Protein AF-A6KR15-F1 (afdb_monomer)

Radius of gyration: 19.4 Å; Cα contacts (8 Å, |Δi|>4): 137; chains: 1; bounding box: 45×39×52 Å

Secondary structure (DSSP, 8-state):
-HHHHHTB-TTSPBPP-EEEEE-TT-TT--SSSPPEEEEEEEPPPTT-TTSPPEEEE--------SS--HHHHHHHHHHHHHTTT-TT---TTSEEETTEEHHHHHHHHHHTTS---HHHHHHHHHHHHHHHHH-

InterPro domains:
  IPR050242 JAMM/MPN+ metalloenzymes, peptidase M67A [PTHR10410] (1-133)

pLDDT: mean 83.91, std 10.25, range [50.56, 94.81]

Foldseek 3Di:
DVVQVVQQDPVSDRDWDKDWDWDLLDPVDPDLATDIFIWTFAQDDPVCNVDGTDTDGDDDDDDADQADDVVVLVVLVVVLVVCQVPPPQPPQQPDPDPVHGVLRSVVVNCVVRHHPDPVGVVSVVVSSVSSNVRD

Organism: Rattus norvegicus (NCBI:txid10116)

Mean predicted aligned error: 7.59 Å

Solvent-accessible surface area (backbone atoms only — not comparable to full-atom values): 8288 Å² total; per-residue (Å²): 111,70,72,61,58,72,38,41,41,100,80,78,44,69,58,85,59,77,46,77,46,74,48,78,79,48,78,92,54,87,58,67,50,50,56,72,45,57,34,33,60,44,73,42,55,86,94,44,71,87,49,74,53,47,82,35,86,60,93,79,86,89,78,75,53,77,59,81,55,70,66,60,53,50,52,54,51,50,52,55,59,69,40,52,82,40,92,82,47,71,55,30,80,42,73,69,48,101,89,35,29,40,45,52,33,51,51,53,40,39,67,85,68,53,37,87,38,75,67,48,58,58,52,54,50,51,56,53,51,52,49,55,74,61,78

Sequence (135 aa):
MEYQLRLQGSNNGFQPCLALLCSPYYSGNPGPESKICPFWVMPPPEQRPSDYGIPMDVEMAYVQDSFLTNDVLQEMMMLVEFYKGAPDLVKFQEAWSPEHTYLDKLKMSLASRTPKDQGMCHVLEQVCSVLKQGS

Structure (mmCIF, N/CA/C/O backbone):
data_AF-A6KR15-F1
#
_entry.id   AF-A6KR15-F1
#
loop_
_atom_site.group_PDB
_atom_site.id
_atom_site.type_symbol
_atom_site.label_atom_id
_atom_site.label_alt_id
_atom_site.label_comp_id
_atom_site.label_asym_id
_atom_site.label_entity_id
_atom_site.label_seq_id
_atom_site.pdbx_PDB_ins_code
_atom_site.Cartn_x
_atom_site.Cartn_y
_atom_site.Cartn_z
_atom_site.occupancy
_atom_site.B_iso_or_equiv
_atom_site.auth_seq_id
_atom_site.auth_comp_id
_atom_site.auth_asym_id
_atom_site.auth_atom_id
_atom_site.pdbx_PDB_model_num
ATOM 1 N N . MET A 1 1 ? 9.784 -15.891 -21.453 1.00 50.56 1 MET A N 1
ATOM 2 C CA . MET A 1 1 ? 10.363 -14.915 -22.402 1.00 50.56 1 MET A CA 1
ATOM 3 C C . MET A 1 1 ? 9.328 -13.940 -22.967 1.00 50.56 1 MET A C 1
ATOM 5 O O . MET A 1 1 ? 9.669 -12.788 -23.176 1.00 50.56 1 MET A O 1
ATOM 9 N N . GLU A 1 2 ? 8.067 -14.344 -23.170 1.00 53.91 2 GLU A N 1
ATOM 10 C CA . GLU A 1 2 ? 7.045 -13.480 -23.793 1.00 53.91 2 GLU A CA 1
ATOM 11 C C . GLU A 1 2 ? 6.773 -12.169 -23.027 1.00 53.91 2 GLU A C 1
ATOM 13 O O . GLU A 1 2 ? 6.724 -11.104 -23.632 1.00 53.91 2 GLU A O 1
ATOM 18 N N . TYR A 1 3 ? 6.688 -12.212 -21.692 1.00 56.66 3 TYR A N 1
ATOM 19 C CA . TYR A 1 3 ? 6.484 -11.007 -20.875 1.00 56.66 3 TYR A CA 1
ATOM 20 C C . TYR A 1 3 ? 7.642 -10.002 -20.962 1.00 56.66 3 TYR A C 1
ATOM 22 O O . TYR A 1 3 ? 7.401 -8.804 -21.017 1.00 56.66 3 TYR A O 1
ATOM 30 N N . GLN A 1 4 ? 8.890 -10.475 -21.020 1.00 55.31 4 GLN A N 1
ATOM 31 C CA . GLN A 1 4 ? 10.068 -9.607 -21.152 1.00 55.31 4 GLN A CA 1
ATOM 32 C C . GLN A 1 4 ? 10.130 -8.963 -22.541 1.00 55.31 4 GLN A C 1
ATOM 34 O O . GLN A 1 4 ? 10.430 -7.780 -22.645 1.00 55.31 4 GLN A O 1
ATOM 39 N N . LEU A 1 5 ? 9.771 -9.706 -23.593 1.00 59.28 5 LEU A N 1
ATOM 40 C CA . LEU A 1 5 ? 9.674 -9.173 -24.956 1.00 59.28 5 LEU A CA 1
ATOM 41 C C . LEU A 1 5 ? 8.570 -8.112 -25.085 1.00 59.28 5 LEU A C 1
ATOM 43 O O . LEU A 1 5 ? 8.748 -7.139 -25.806 1.00 59.28 5 LEU A O 1
ATOM 47 N N . ARG A 1 6 ? 7.462 -8.236 -24.338 1.00 63.88 6 ARG A N 1
ATOM 48 C CA . ARG A 1 6 ? 6.423 -7.187 -24.266 1.00 63.88 6 ARG A CA 1
ATOM 49 C C . ARG A 1 6 ? 6.896 -5.903 -23.571 1.00 63.88 6 ARG A C 1
ATOM 51 O O . ARG A 1 6 ? 6.323 -4.850 -23.821 1.00 63.88 6 ARG A O 1
ATOM 58 N N . LEU A 1 7 ? 7.908 -5.988 -22.704 1.00 58.91 7 LEU A N 1
ATOM 59 C CA . LEU A 1 7 ? 8.522 -4.840 -22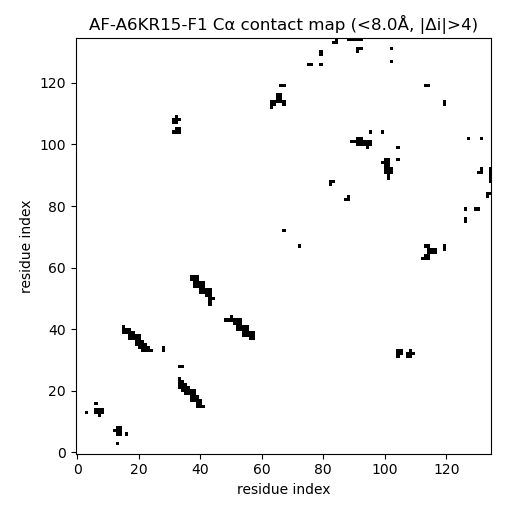.017 1.00 58.91 7 LEU A CA 1
ATOM 60 C C . LEU A 1 7 ? 9.663 -4.201 -22.825 1.00 58.91 7 LEU A C 1
ATOM 62 O O . LEU A 1 7 ? 10.242 -3.199 -22.397 1.00 58.91 7 LEU A O 1
ATOM 66 N N . GLN A 1 8 ? 10.013 -4.786 -23.972 1.00 60.69 8 GLN A N 1
ATOM 67 C CA . GLN A 1 8 ? 11.011 -4.238 -24.872 1.00 60.69 8 GLN A CA 1
ATOM 68 C C . GLN A 1 8 ? 10.405 -3.023 -25.580 1.00 60.69 8 GLN A C 1
ATOM 70 O O . GLN A 1 8 ? 9.488 -3.141 -26.393 1.00 60.69 8 GLN A O 1
ATOM 75 N N . GLY A 1 9 ? 10.889 -1.836 -25.222 1.00 63.47 9 GLY A N 1
ATOM 76 C CA . GLY A 1 9 ? 10.482 -0.595 -25.864 1.00 63.47 9 GLY A CA 1
ATOM 77 C C . GLY A 1 9 ? 1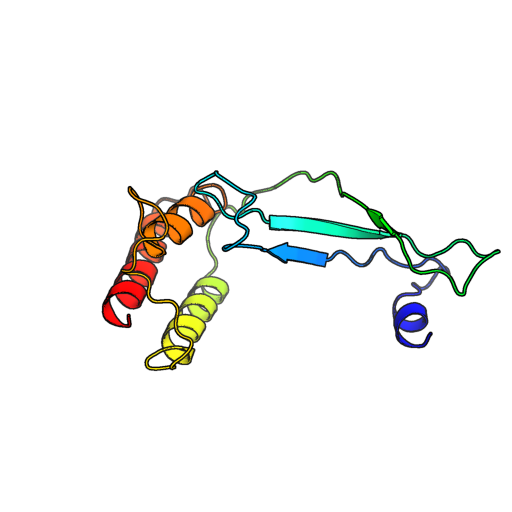0.962 -0.533 -27.315 1.00 63.47 9 GLY A C 1
ATOM 78 O O . GLY A 1 9 ? 11.777 -1.336 -27.770 1.00 63.47 9 GLY A O 1
ATOM 79 N N . SER A 1 10 ? 10.512 0.488 -28.038 1.00 65.44 10 SER A N 1
ATOM 80 C CA . SER A 1 10 ? 10.808 0.708 -29.462 1.00 65.44 10 SER A CA 1
ATOM 81 C C . SER A 1 10 ? 12.302 0.818 -29.817 1.00 65.44 10 SER A C 1
ATOM 83 O O . SER A 1 10 ? 12.652 0.667 -30.982 1.00 65.44 10 SER A O 1
ATOM 85 N N . ASN A 1 11 ? 13.186 1.022 -28.833 1.00 67.44 11 ASN A N 1
ATOM 86 C CA . ASN A 1 11 ? 14.639 1.139 -29.016 1.00 67.44 11 ASN A CA 1
ATOM 87 C C . ASN A 1 11 ? 15.428 -0.108 -28.568 1.00 67.44 11 ASN A C 1
ATOM 89 O O . ASN A 1 11 ? 16.594 0.015 -28.202 1.00 67.44 11 ASN A O 1
ATOM 93 N N . ASN A 1 12 ? 14.814 -1.296 -28.525 1.00 58.84 12 ASN A N 1
ATOM 94 C CA . ASN A 1 12 ? 15.422 -2.537 -28.009 1.00 58.84 12 ASN A CA 1
ATOM 95 C C . ASN A 1 12 ? 15.877 -2.492 -26.534 1.00 58.84 12 ASN A C 1
ATOM 97 O O . ASN A 1 12 ? 16.432 -3.474 -26.046 1.00 58.84 12 ASN A O 1
ATOM 101 N N . GLY A 1 13 ? 15.618 -1.402 -25.809 1.00 61.28 13 GLY A N 1
ATOM 102 C CA . GLY A 1 13 ? 15.831 -1.306 -24.368 1.00 61.2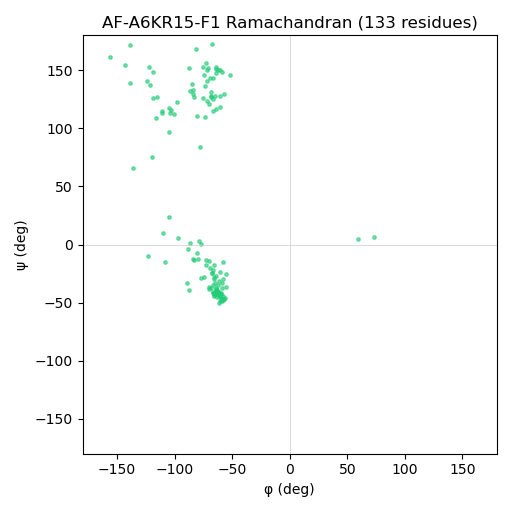8 13 GLY A CA 1
ATOM 103 C C . GLY A 1 13 ? 14.631 -1.850 -23.599 1.00 61.28 13 GLY A C 1
ATOM 104 O O . GLY A 1 13 ? 13.484 -1.568 -23.950 1.00 61.28 13 GLY A O 1
ATOM 105 N N . PHE A 1 14 ? 14.880 -2.610 -22.535 1.00 61.97 14 PHE A N 1
ATOM 106 C CA . PHE A 1 14 ? 13.830 -2.965 -21.584 1.00 61.97 14 PHE A CA 1
ATOM 107 C C . PHE A 1 14 ? 13.439 -1.716 -20.799 1.00 61.97 14 PHE A C 1
ATOM 109 O O . PHE A 1 14 ? 14.281 -1.104 -20.138 1.00 61.97 14 PHE A O 1
ATOM 116 N N . GLN A 1 15 ? 12.170 -1.323 -20.877 1.00 62.91 15 GLN A N 1
ATOM 117 C CA . GLN A 1 15 ? 11.666 -0.256 -20.024 1.00 62.91 15 GLN A CA 1
ATOM 118 C C . GLN A 1 15 ? 11.645 -0.777 -18.576 1.00 62.91 15 GLN A C 1
ATOM 120 O O . GLN A 1 15 ? 11.178 -1.899 -18.353 1.00 62.91 15 GLN A O 1
ATOM 125 N N . PRO 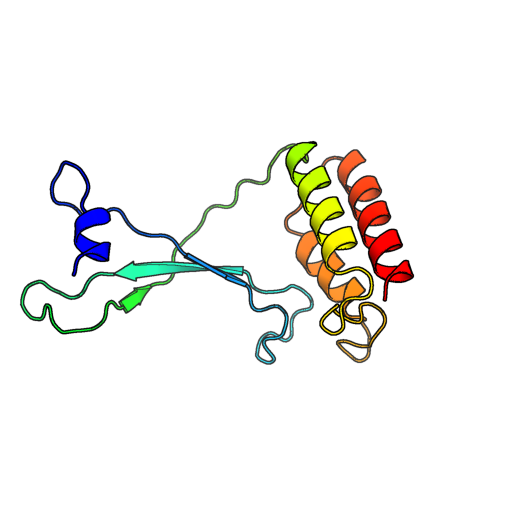A 1 16 ? 12.171 -0.030 -17.586 1.00 66.44 16 PRO A N 1
ATOM 126 C CA . PRO A 1 16 ? 12.188 -0.501 -16.209 1.00 66.44 16 PRO A CA 1
ATOM 127 C C . PRO A 1 16 ? 10.751 -0.724 -15.732 1.00 66.44 16 PRO A C 1
ATOM 129 O O . PRO A 1 16 ? 9.941 0.202 -15.700 1.00 66.44 16 PRO A O 1
ATOM 132 N N . CYS A 1 17 ? 10.430 -1.966 -15.374 1.00 71.94 17 CYS A N 1
ATOM 133 C CA . CYS A 1 17 ? 9.177 -2.282 -14.707 1.00 71.94 17 CYS A CA 1
ATOM 134 C C . CYS A 1 17 ? 9.345 -1.948 -13.223 1.00 71.94 17 CYS A C 1
ATOM 136 O O . CYS A 1 17 ? 10.105 -2.617 -12.518 1.00 71.94 17 CYS A O 1
ATOM 138 N N . LEU A 1 18 ? 8.659 -0.901 -12.766 1.00 80.31 18 LEU A N 1
ATOM 139 C CA . LEU A 1 18 ? 8.608 -0.541 -11.356 1.00 80.31 18 LEU A CA 1
ATOM 140 C C . LEU A 1 18 ? 7.518 -1.361 -10.664 1.00 80.31 18 LEU A C 1
ATOM 142 O O . LEU A 1 18 ? 6.394 -1.448 -11.158 1.00 80.31 18 LEU A O 1
ATOM 146 N N . ALA A 1 19 ? 7.840 -1.937 -9.514 1.00 86.25 19 ALA A N 1
ATOM 147 C CA . ALA A 1 19 ? 6.886 -2.614 -8.649 1.00 86.25 19 ALA A CA 1
ATOM 148 C C . ALA A 1 19 ? 6.889 -1.968 -7.263 1.00 86.25 19 ALA A C 1
ATOM 150 O O . ALA A 1 19 ? 7.896 -1.410 -6.830 1.00 86.25 19 ALA A O 1
ATOM 151 N N . LEU A 1 20 ? 5.757 -2.050 -6.565 1.00 89.38 20 LEU A N 1
ATOM 152 C CA . LEU A 1 20 ? 5.594 -1.558 -5.199 1.00 89.38 20 LEU A CA 1
ATOM 153 C C . LEU A 1 20 ? 5.317 -2.737 -4.273 1.00 89.38 20 LEU A C 1
ATOM 155 O O . LEU A 1 20 ? 4.389 -3.512 -4.498 1.00 89.38 20 LEU A O 1
ATOM 159 N N . LEU A 1 21 ? 6.102 -2.848 -3.208 1.00 90.56 21 LEU A N 1
ATOM 160 C CA . LEU A 1 21 ? 5.875 -3.796 -2.129 1.00 90.56 21 LEU A CA 1
ATOM 161 C C . LEU A 1 21 ? 5.285 -3.051 -0.934 1.00 90.56 21 LEU A C 1
ATOM 163 O O . LEU A 1 21 ? 5.939 -2.186 -0.353 1.00 90.56 21 LEU A O 1
ATOM 167 N N . CYS A 1 22 ? 4.049 -3.388 -0.572 1.00 89.94 22 CYS A N 1
ATOM 168 C CA . CYS A 1 22 ? 3.384 -2.895 0.629 1.00 89.94 22 CYS A CA 1
ATOM 169 C C . CYS A 1 22 ? 3.223 -4.058 1.608 1.00 89.94 22 CYS A C 1
ATOM 171 O O . CYS A 1 22 ? 2.471 -4.994 1.340 1.00 89.94 22 CYS A O 1
ATOM 173 N N . SER A 1 23 ? 3.928 -3.996 2.739 1.00 87.75 23 SER A N 1
ATOM 174 C CA . SER A 1 23 ? 3.915 -5.070 3.741 1.00 87.75 23 SER A CA 1
ATOM 175 C C . SER A 1 23 ? 3.392 -4.569 5.088 1.00 87.75 23 SER A C 1
ATOM 177 O O . SER A 1 23 ? 4.179 -4.366 6.019 1.00 87.75 23 SER A O 1
ATOM 179 N N . PRO A 1 24 ? 2.068 -4.368 5.229 1.00 85.38 24 PRO A N 1
ATOM 180 C CA . PRO A 1 24 ? 1.472 -3.798 6.437 1.00 85.38 24 PRO A CA 1
ATOM 181 C C . PRO A 1 24 ? 1.612 -4.700 7.670 1.00 85.38 24 PRO A C 1
ATOM 183 O O . PRO A 1 24 ? 1.526 -4.208 8.789 1.00 85.38 24 PRO A O 1
ATOM 186 N N . TYR A 1 25 ? 1.893 -5.994 7.506 1.00 85.25 25 TYR A N 1
ATOM 187 C CA . TYR A 1 25 ? 2.035 -6.953 8.613 1.00 85.25 25 TYR A CA 1
ATOM 188 C C . TYR A 1 25 ? 3.471 -7.447 8.829 1.00 85.25 25 TYR A C 1
ATOM 190 O O . TYR A 1 25 ? 3.691 -8.389 9.585 1.00 85.25 25 TYR A O 1
ATOM 198 N N . TYR A 1 26 ? 4.465 -6.838 8.175 1.00 87.25 26 TYR A N 1
ATOM 199 C CA . TYR A 1 26 ? 5.853 -7.267 8.334 1.00 87.25 26 TYR A CA 1
ATOM 200 C C . TYR A 1 26 ? 6.359 -6.988 9.755 1.00 87.25 26 TYR A C 1
ATOM 202 O O . TYR A 1 26 ? 6.499 -5.833 10.156 1.00 87.25 26 TYR A O 1
ATOM 210 N N . SER A 1 27 ? 6.663 -8.051 10.503 1.00 83.06 27 SER A N 1
ATOM 211 C CA . SER A 1 27 ? 7.117 -7.980 11.900 1.00 83.06 27 SER A CA 1
ATOM 212 C C . SER A 1 27 ? 8.494 -7.337 12.066 1.00 83.06 27 SER A C 1
ATOM 214 O O . SER A 1 27 ? 8.798 -6.811 13.131 1.00 83.06 27 SER A O 1
ATOM 216 N N . GLY A 1 28 ? 9.318 -7.329 11.013 1.00 85.38 28 GLY A N 1
ATOM 217 C CA .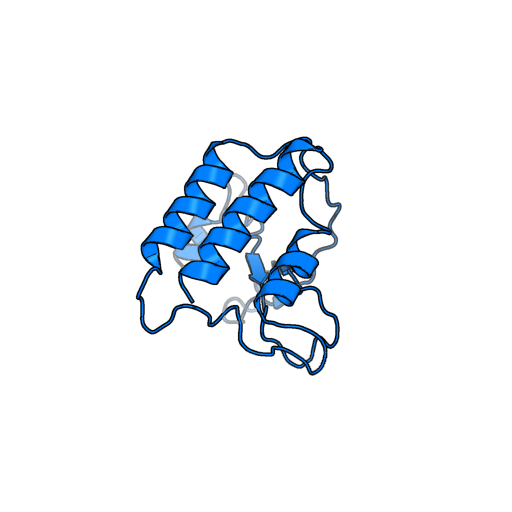 GLY A 1 28 ? 10.609 -6.639 11.015 1.00 85.38 28 GLY A CA 1
ATOM 218 C C . GLY A 1 28 ? 10.509 -5.118 10.852 1.00 85.38 28 GLY A C 1
ATOM 219 O O . GLY A 1 28 ? 11.542 -4.456 10.810 1.00 85.38 28 GLY A O 1
ATOM 220 N N . ASN A 1 29 ? 9.301 -4.554 10.736 1.00 84.44 29 ASN A N 1
ATOM 221 C CA . ASN A 1 29 ? 9.069 -3.115 10.789 1.00 84.44 29 ASN A CA 1
ATOM 222 C C . ASN A 1 29 ? 8.442 -2.745 12.146 1.00 84.44 29 ASN A C 1
ATOM 224 O O . ASN A 1 29 ? 7.223 -2.865 12.293 1.00 84.44 29 ASN A O 1
ATOM 228 N N . PRO A 1 30 ? 9.245 -2.300 13.133 1.00 78.62 30 PRO A N 1
ATOM 229 C CA . PRO A 1 30 ? 8.735 -1.924 14.451 1.00 78.62 30 PRO A CA 1
ATOM 230 C C . PRO A 1 30 ? 7.969 -0.593 14.428 1.00 78.62 30 PRO A C 1
ATOM 232 O O . PRO A 1 30 ? 7.298 -0.257 15.400 1.00 78.62 30 PRO A O 1
ATOM 235 N N . GLY A 1 31 ? 8.083 0.178 13.341 1.00 84.94 31 GLY A N 1
ATOM 236 C CA . GLY A 1 31 ? 7.413 1.461 13.200 1.00 84.94 31 GLY A CA 1
ATOM 237 C C . GLY A 1 31 ? 5.895 1.321 13.016 1.00 84.94 31 GLY A C 1
ATOM 238 O O . GLY A 1 31 ? 5.421 0.326 12.457 1.00 84.94 31 GLY A O 1
ATOM 239 N N . PRO A 1 32 ? 5.121 2.336 13.437 1.00 83.38 32 PRO A N 1
ATOM 240 C CA . PRO A 1 32 ? 3.672 2.356 13.246 1.00 83.38 32 PRO A CA 1
ATOM 241 C C . PRO A 1 32 ? 3.257 2.475 11.772 1.00 83.38 32 PRO A C 1
ATOM 243 O O . PRO A 1 32 ? 2.164 2.056 11.395 1.00 83.38 32 PRO A O 1
ATOM 246 N N . GLU A 1 33 ? 4.122 3.031 10.925 1.00 89.94 33 GLU A N 1
ATOM 247 C CA . GLU A 1 33 ? 3.851 3.229 9.504 1.00 89.94 33 GLU A CA 1
ATOM 248 C C . GLU A 1 33 ? 4.223 1.997 8.675 1.00 89.94 33 GLU A C 1
ATOM 250 O O . GLU A 1 33 ? 5.327 1.461 8.769 1.00 89.94 33 GLU A O 1
ATOM 255 N N . SER A 1 34 ? 3.319 1.567 7.799 1.00 89.69 34 SER A N 1
ATOM 256 C CA . SER A 1 34 ? 3.558 0.464 6.865 1.00 89.69 34 SER A CA 1
ATOM 257 C C . SER A 1 34 ? 4.592 0.866 5.816 1.00 89.69 34 SER A C 1
ATOM 259 O O . SER A 1 34 ? 4.417 1.877 5.137 1.00 89.69 34 SER A O 1
ATOM 261 N N . LYS A 1 35 ? 5.645 0.067 5.621 1.00 88.38 35 LYS A N 1
ATOM 262 C CA . LYS A 1 35 ? 6.659 0.327 4.588 1.00 88.38 35 LYS A CA 1
ATOM 263 C C . LYS A 1 35 ? 6.078 0.055 3.194 1.00 88.38 35 LYS A C 1
ATOM 265 O O . LYS A 1 35 ? 5.623 -1.057 2.928 1.00 88.38 35 LYS A O 1
ATOM 270 N N . ILE A 1 36 ? 6.128 1.064 2.322 1.00 87.88 36 ILE A N 1
ATOM 271 C CA . ILE A 1 36 ? 5.943 0.915 0.873 1.00 87.88 36 ILE A CA 1
ATOM 272 C C . ILE A 1 36 ? 7.329 1.039 0.243 1.00 87.88 36 ILE A C 1
ATOM 274 O O . ILE A 1 36 ? 7.986 2.065 0.402 1.00 87.88 36 ILE A O 1
ATOM 278 N N . CYS A 1 37 ? 7.794 -0.022 -0.407 1.00 89.44 37 CYS A N 1
ATOM 279 C CA . CYS A 1 37 ? 9.113 -0.086 -1.022 1.00 89.44 37 CYS A CA 1
ATOM 280 C C . CYS A 1 37 ? 8.951 -0.252 -2.533 1.00 89.44 37 CYS A C 1
ATOM 282 O O . CYS A 1 37 ? 8.521 -1.323 -2.973 1.00 89.44 37 CYS A O 1
ATOM 284 N N . PRO A 1 38 ? 9.262 0.773 -3.337 1.00 89.38 38 PRO A N 1
ATOM 285 C CA . PRO A 1 38 ? 9.439 0.562 -4.755 1.00 89.38 38 PRO A CA 1
ATOM 286 C C . PRO A 1 38 ? 10.711 -0.240 -5.010 1.00 89.38 38 PRO A C 1
ATOM 288 O O . PRO A 1 38 ? 11.726 -0.042 -4.343 1.00 89.38 38 PRO A O 1
ATOM 291 N N . PHE A 1 39 ? 10.659 -1.122 -5.996 1.00 90.38 39 PHE A N 1
ATOM 292 C CA . PHE A 1 39 ? 11.830 -1.817 -6.504 1.00 90.38 39 PHE A CA 1
ATOM 293 C C . PHE A 1 39 ? 11.715 -1.981 -8.016 1.00 90.38 39 PHE A C 1
ATOM 295 O O . PHE A 1 39 ? 10.618 -2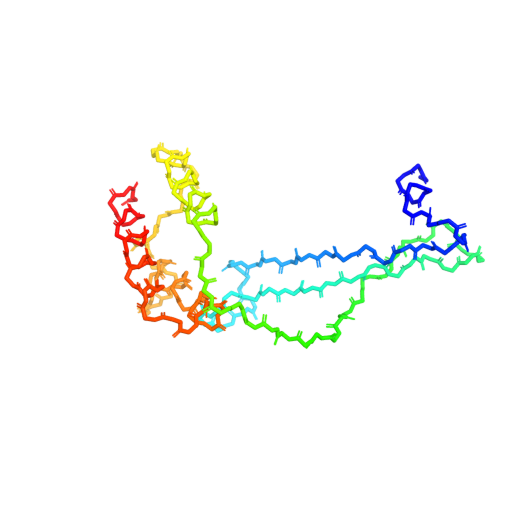.016 -8.582 1.00 90.38 39 PHE A O 1
ATOM 302 N N . TRP A 1 40 ? 12.861 -2.092 -8.669 1.00 86.94 40 TRP A N 1
ATOM 303 C CA . TRP A 1 40 ? 12.951 -2.464 -10.076 1.00 86.94 40 TRP A CA 1
ATOM 304 C C . TRP A 1 40 ? 13.737 -3.761 -10.186 1.00 86.94 40 TRP A C 1
ATOM 306 O O . TRP A 1 40 ? 14.595 -4.049 -9.356 1.00 86.94 40 TRP A O 1
ATOM 316 N N . VAL A 1 41 ? 13.423 -4.581 -11.182 1.00 85.19 41 VAL A N 1
ATOM 317 C CA . VAL A 1 41 ? 14.165 -5.820 -11.420 1.00 85.19 41 VAL A CA 1
ATOM 318 C C . VAL A 1 41 ? 15.136 -5.573 -12.559 1.00 85.19 41 VAL A C 1
ATOM 320 O O . VAL A 1 41 ? 14.722 -5.383 -13.704 1.00 85.19 41 VAL A O 1
ATOM 323 N N . MET A 1 42 ? 16.430 -5.580 -12.246 1.00 83.31 42 MET A N 1
ATOM 324 C CA . MET A 1 42 ? 17.474 -5.543 -13.259 1.00 83.31 42 MET A CA 1
ATOM 325 C C . MET A 1 42 ? 17.450 -6.866 -14.035 1.00 83.31 42 MET A C 1
ATOM 327 O O . MET A 1 42 ? 17.482 -7.929 -13.404 1.00 83.31 42 MET A O 1
ATOM 331 N N . PRO A 1 43 ? 17.377 -6.843 -15.378 1.00 78.81 43 PRO A N 1
ATOM 332 C CA . PRO A 1 43 ? 17.401 -8.069 -16.163 1.00 78.81 43 PRO A CA 1
ATOM 333 C C . PRO A 1 43 ? 18.744 -8.799 -15.993 1.00 78.81 43 PRO A C 1
ATOM 335 O O . PRO A 1 43 ? 19.764 -8.156 -15.727 1.00 78.81 43 PRO A O 1
ATOM 338 N N . PRO A 1 44 ? 18.768 -10.135 -16.147 1.00 82.81 44 PRO A N 1
ATOM 339 C CA . PRO A 1 44 ? 20.017 -10.882 -16.124 1.00 82.81 44 PRO A CA 1
ATOM 340 C C . PRO A 1 44 ? 20.954 -10.410 -17.256 1.00 82.81 44 PRO A C 1
ATOM 342 O O . PRO A 1 44 ? 20.473 -9.992 -18.313 1.00 82.81 44 PRO A O 1
ATOM 345 N N . PRO A 1 45 ? 22.285 -10.487 -17.074 1.00 82.56 45 PRO A N 1
ATOM 346 C CA . PRO A 1 45 ? 23.242 -10.160 -18.128 1.00 82.56 45 PRO A CA 1
ATOM 347 C C . PRO A 1 45 ? 23.044 -11.026 -19.378 1.00 82.56 45 PRO A C 1
ATOM 349 O O . PRO A 1 45 ? 22.724 -12.211 -19.271 1.00 82.56 45 PRO A O 1
ATOM 352 N N . GLU A 1 46 ? 23.332 -10.478 -20.561 1.00 83.19 46 GLU A N 1
ATOM 353 C CA . GLU A 1 46 ? 23.163 -11.189 -21.840 1.00 83.19 46 GLU A CA 1
ATOM 354 C C . GLU A 1 46 ? 23.954 -12.502 -21.919 1.00 83.19 46 GLU A C 1
ATOM 356 O O . GLU A 1 46 ? 23.525 -13.446 -22.578 1.00 83.19 46 GLU A O 1
ATOM 361 N N . GLN A 1 47 ? 25.091 -12.597 -21.220 1.00 88.50 47 GLN A N 1
ATOM 362 C CA . GLN A 1 47 ? 25.916 -13.808 -21.190 1.00 88.50 47 GLN A CA 1
ATOM 363 C C . GLN A 1 47 ? 25.284 -14.946 -20.371 1.00 88.50 47 GLN A C 1
ATOM 365 O O . GLN A 1 47 ? 25.705 -16.095 -20.504 1.00 88.50 47 GLN A O 1
ATOM 370 N N . ARG A 1 48 ? 24.305 -14.646 -19.506 1.00 86.00 48 ARG A N 1
ATOM 371 C CA . ARG A 1 48 ? 23.611 -15.616 -18.642 1.00 86.00 48 ARG A CA 1
ATOM 372 C C . ARG A 1 48 ? 22.096 -15.367 -18.642 1.00 86.00 48 ARG A C 1
ATOM 374 O O . ARG A 1 48 ? 21.521 -15.041 -17.607 1.00 86.00 48 ARG A O 1
ATOM 381 N N . PRO A 1 49 ? 21.415 -15.554 -19.786 1.00 79.81 49 PRO A N 1
ATOM 382 C CA . PRO A 1 49 ? 20.002 -15.197 -19.938 1.00 79.81 49 PRO A CA 1
ATOM 383 C C . PRO A 1 49 ? 19.048 -16.108 -19.149 1.00 79.81 49 PRO A C 1
ATOM 385 O O . PRO A 1 49 ? 17.873 -15.784 -19.003 1.00 79.81 49 PRO A O 1
ATOM 388 N N . SER A 1 50 ? 19.531 -17.257 -18.666 1.00 85.12 50 SER A N 1
ATOM 389 C CA . SER A 1 50 ? 18.783 -18.175 -17.802 1.00 85.12 50 SER A CA 1
ATOM 390 C C . SER A 1 50 ? 18.738 -17.745 -16.336 1.00 85.12 50 SER A C 1
ATOM 392 O O . SER A 1 50 ? 17.981 -18.334 -15.567 1.00 85.12 50 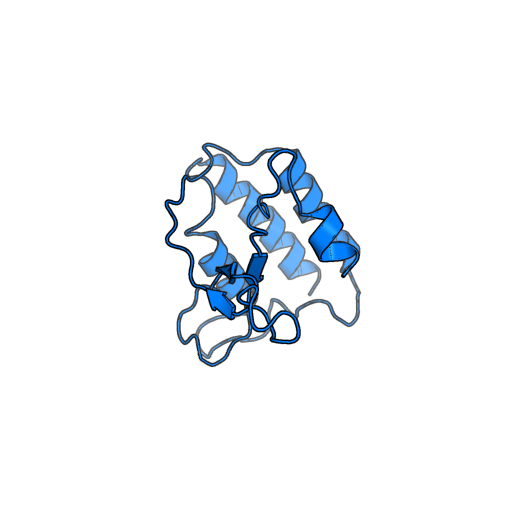SER A O 1
ATOM 394 N N . ASP A 1 51 ? 19.559 -16.773 -15.933 1.00 87.81 51 ASP A N 1
ATOM 395 C CA . ASP A 1 51 ? 19.593 -16.304 -14.551 1.00 87.81 51 ASP A CA 1
ATOM 396 C C . ASP A 1 51 ? 18.347 -15.471 -14.223 1.00 87.81 51 ASP A C 1
ATOM 398 O O . ASP A 1 51 ? 17.696 -14.885 -15.092 1.00 87.81 51 ASP A O 1
ATOM 402 N N . TYR A 1 52 ? 18.010 -15.399 -12.937 1.00 85.31 52 TYR A N 1
ATOM 403 C CA . TYR A 1 52 ? 16.944 -14.520 -12.473 1.00 85.31 52 TYR A CA 1
ATOM 404 C C . TYR A 1 52 ? 17.403 -13.061 -12.485 1.00 85.31 52 TYR A C 1
ATOM 406 O O . TYR A 1 52 ? 18.562 -12.752 -12.204 1.00 85.31 52 TYR A O 1
ATOM 414 N N . GLY A 1 53 ? 16.465 -12.158 -12.774 1.00 83.12 53 GLY A N 1
ATOM 415 C CA . GLY A 1 53 ? 16.693 -10.734 -12.576 1.00 83.12 53 GLY A CA 1
ATOM 416 C C . GLY A 1 53 ? 16.904 -10.405 -11.097 1.00 83.12 53 GLY A C 1
ATOM 417 O O . GLY A 1 53 ? 16.387 -11.093 -10.214 1.00 83.12 53 GLY A O 1
ATOM 418 N N . ILE A 1 54 ? 17.667 -9.351 -10.830 1.00 87.25 54 ILE A N 1
ATOM 419 C CA . ILE A 1 54 ? 18.031 -8.939 -9.473 1.00 87.25 54 ILE A CA 1
ATOM 420 C C . ILE A 1 54 ? 17.078 -7.819 -9.041 1.00 87.25 54 ILE A C 1
ATOM 422 O O . ILE A 1 54 ? 17.006 -6.806 -9.738 1.00 87.25 54 ILE A O 1
ATOM 426 N N . PRO A 1 55 ? 16.333 -7.963 -7.929 1.00 87.94 55 PRO A N 1
ATOM 427 C CA . PRO A 1 55 ? 15.590 -6.858 -7.341 1.00 87.94 55 PRO A CA 1
ATOM 428 C C . PRO A 1 55 ? 16.565 -5.801 -6.839 1.00 87.94 55 PRO A C 1
ATOM 430 O O . PRO A 1 55 ? 17.495 -6.096 -6.091 1.00 87.94 55 PRO A O 1
ATOM 433 N N . MET A 1 56 ? 16.335 -4.572 -7.254 1.00 88.31 56 MET A N 1
ATOM 434 C CA . MET A 1 56 ? 17.181 -3.436 -6.959 1.00 88.31 56 MET A CA 1
ATOM 435 C C . MET A 1 56 ? 16.344 -2.381 -6.238 1.00 88.31 56 MET A C 1
ATOM 437 O O . MET A 1 56 ? 15.206 -2.099 -6.633 1.00 88.31 56 MET A O 1
ATOM 441 N N . ASP A 1 57 ? 16.923 -1.781 -5.201 1.00 87.88 57 ASP A N 1
ATOM 442 C CA . ASP A 1 57 ? 16.338 -0.612 -4.553 1.00 87.88 57 ASP A CA 1
ATOM 443 C C . ASP A 1 57 ? 16.296 0.566 -5.534 1.00 87.88 57 ASP A C 1
ATOM 445 O O . ASP A 1 57 ? 17.152 0.707 -6.415 1.00 87.88 57 ASP A O 1
ATOM 449 N N . VAL A 1 58 ? 15.276 1.409 -5.384 1.00 86.19 58 VAL A N 1
ATOM 450 C CA . VAL A 1 58 ? 15.101 2.610 -6.200 1.00 86.19 58 VAL A CA 1
ATOM 451 C C . VAL A 1 58 ? 15.144 3.832 -5.297 1.00 86.19 58 VAL A C 1
ATOM 453 O O . VAL A 1 58 ? 14.384 3.933 -4.333 1.00 86.19 58 VAL A O 1
ATOM 456 N N . GLU A 1 59 ? 16.020 4.774 -5.629 1.00 86.94 59 GLU A N 1
ATOM 457 C CA . GLU A 1 59 ? 16.030 6.090 -5.003 1.00 86.94 59 GLU A CA 1
ATOM 458 C C . GLU A 1 59 ? 14.867 6.926 -5.552 1.00 86.94 59 GLU A C 1
ATOM 460 O O . GLU A 1 59 ? 14.699 7.054 -6.765 1.00 86.94 59 GLU A O 1
ATOM 465 N N . MET A 1 60 ? 14.040 7.463 -4.654 1.00 81.44 60 MET A N 1
ATOM 466 C CA . MET A 1 60 ? 12.788 8.130 -5.009 1.00 81.44 60 MET A CA 1
ATOM 467 C C . MET A 1 60 ? 12.731 9.554 -4.478 1.00 81.44 60 MET A C 1
ATOM 469 O O . MET A 1 60 ? 13.063 9.813 -3.322 1.00 81.44 60 MET A O 1
ATOM 473 N N . ALA A 1 61 ? 12.190 10.450 -5.299 1.00 85.50 61 ALA A N 1
ATOM 474 C CA . ALA A 1 61 ? 11.708 11.753 -4.868 1.00 85.50 61 ALA A CA 1
ATOM 475 C C . ALA A 1 61 ? 10.176 11.712 -4.812 1.00 85.50 61 ALA A C 1
ATOM 477 O O . ALA A 1 61 ? 9.513 11.564 -5.837 1.00 85.50 61 ALA A O 1
ATOM 478 N N . TYR A 1 62 ? 9.610 11.819 -3.610 1.00 82.50 62 TYR A N 1
ATOM 479 C CA . TYR A 1 62 ? 8.161 11.840 -3.427 1.00 82.50 62 TYR A CA 1
ATOM 480 C C . TYR A 1 62 ? 7.622 13.250 -3.655 1.00 82.50 62 TYR A C 1
ATOM 482 O O . TYR A 1 62 ? 8.066 14.203 -3.013 1.00 82.50 62 TYR A O 1
ATOM 490 N N . VAL A 1 63 ? 6.627 13.368 -4.528 1.00 86.19 63 VAL A N 1
ATOM 491 C CA . VAL A 1 63 ? 5.823 14.580 -4.687 1.00 86.19 63 VAL A CA 1
ATOM 492 C C . VAL A 1 63 ? 4.431 14.247 -4.172 1.00 86.19 63 VAL A C 1
ATOM 494 O O . VAL A 1 63 ? 3.776 13.359 -4.705 1.00 86.19 63 VAL A O 1
ATOM 497 N N . GLN A 1 64 ? 4.013 14.904 -3.091 1.00 84.19 64 GLN A N 1
ATOM 498 C CA . GLN A 1 64 ? 2.655 14.747 -2.577 1.00 84.19 64 GLN A CA 1
ATOM 499 C C . GLN A 1 64 ? 1.673 15.479 -3.488 1.00 84.19 64 GLN A C 1
ATOM 501 O O . GLN A 1 64 ? 1.917 16.625 -3.876 1.00 84.19 64 GLN A O 1
ATOM 506 N N . ASP A 1 65 ? 0.547 14.832 -3.773 1.00 85.19 65 ASP A N 1
ATOM 507 C CA . ASP A 1 65 ? -0.551 15.470 -4.485 1.00 85.19 65 ASP A CA 1
ATOM 508 C C . ASP A 1 65 ? -1.115 16.645 -3.680 1.00 85.19 65 ASP A C 1
ATOM 510 O O . ASP A 1 65 ? -1.086 16.674 -2.446 1.00 85.19 65 ASP A O 1
ATOM 514 N N . SER A 1 66 ? -1.642 17.641 -4.393 1.00 85.44 66 SER A N 1
ATOM 515 C CA . SER A 1 66 ? -2.188 18.850 -3.765 1.00 85.44 66 SER A CA 1
ATOM 516 C C . SER A 1 66 ? -3.543 18.610 -3.092 1.00 85.44 66 SER A C 1
ATOM 518 O O . SER A 1 66 ? -3.875 19.298 -2.132 1.00 85.44 66 SER A O 1
ATOM 520 N N . PHE A 1 67 ? -4.322 17.641 -3.577 1.00 85.88 67 PHE A N 1
ATOM 521 C CA . PHE A 1 67 ? -5.649 17.287 -3.070 1.00 85.88 67 PHE A CA 1
ATOM 522 C C . PHE A 1 67 ? -5.983 15.832 -3.428 1.00 85.88 67 PHE A C 1
ATOM 524 O O . PHE A 1 67 ? -5.364 15.258 -4.323 1.00 85.88 67 PHE A O 1
ATOM 531 N N . LEU A 1 68 ? -6.963 15.235 -2.740 1.00 84.69 68 LEU A N 1
ATOM 532 C CA . LEU A 1 68 ? -7.491 13.921 -3.115 1.00 84.69 68 LEU A CA 1
ATOM 533 C C . LEU A 1 68 ? -8.547 14.096 -4.207 1.00 84.69 68 LEU A C 1
ATOM 535 O O . LEU A 1 68 ? -9.472 14.893 -4.054 1.00 84.69 68 LEU A O 1
ATOM 539 N N . THR A 1 69 ? -8.436 13.343 -5.296 1.00 87.50 69 THR A N 1
ATOM 540 C CA . THR A 1 69 ? -9.469 13.332 -6.334 1.00 87.50 69 THR A CA 1
ATOM 541 C C . THR A 1 69 ? -10.693 12.531 -5.880 1.00 87.50 69 THR A C 1
ATOM 543 O O . THR A 1 69 ? -10.595 11.599 -5.077 1.00 87.50 69 THR A O 1
ATOM 546 N N . ASN A 1 70 ? -11.866 12.873 -6.421 1.00 88.00 70 ASN A N 1
ATOM 547 C CA . ASN A 1 70 ? -13.100 12.134 -6.137 1.00 88.00 70 ASN A CA 1
ATOM 548 C C . ASN A 1 70 ? -13.019 10.668 -6.583 1.00 88.00 70 ASN A C 1
ATOM 550 O O . ASN A 1 70 ? -13.596 9.814 -5.918 1.00 88.00 70 ASN A O 1
ATOM 554 N N . ASP A 1 71 ? -12.276 10.371 -7.653 1.00 92.06 71 ASP A N 1
ATOM 555 C CA . ASP A 1 71 ? -12.120 9.006 -8.162 1.00 92.06 71 ASP A CA 1
ATOM 556 C C . ASP A 1 71 ? -11.424 8.106 -7.133 1.00 92.06 71 ASP A C 1
ATOM 558 O O . ASP A 1 71 ? -11.920 7.025 -6.821 1.00 92.06 71 ASP A O 1
ATOM 562 N N . VAL A 1 72 ? -10.339 8.588 -6.513 1.00 89.50 72 VAL A N 1
ATOM 563 C CA . VAL A 1 72 ? -9.631 7.830 -5.468 1.00 89.50 72 VAL A CA 1
ATOM 564 C C . VAL A 1 72 ? -10.526 7.632 -4.244 1.00 89.50 72 VAL A C 1
ATOM 566 O O . VAL A 1 72 ? -10.563 6.543 -3.673 1.00 89.50 72 VAL A O 1
ATOM 569 N N . LEU A 1 73 ? -11.289 8.654 -3.843 1.00 88.56 73 LEU A N 1
ATOM 570 C CA . LEU A 1 73 ? -12.251 8.513 -2.747 1.00 88.56 73 LEU A CA 1
ATOM 571 C C . LEU A 1 73 ? -13.327 7.466 -3.068 1.00 88.56 73 LEU A C 1
ATOM 573 O O . LEU A 1 73 ? -13.662 6.632 -2.226 1.00 88.56 73 LEU A O 1
ATOM 577 N N . GLN A 1 74 ? -13.863 7.497 -4.284 1.00 93.06 74 GLN A N 1
ATOM 578 C CA . GLN A 1 74 ? -14.858 6.534 -4.731 1.00 93.06 74 GLN A CA 1
ATOM 579 C C . GLN A 1 74 ? -14.290 5.110 -4.705 1.00 93.06 74 GLN A C 1
ATOM 581 O O . GLN A 1 74 ? -14.960 4.204 -4.210 1.00 93.06 74 GLN A O 1
ATOM 586 N N . GLU A 1 75 ? -13.053 4.907 -5.158 1.00 94.44 75 GLU A N 1
ATOM 587 C CA . GLU A 1 75 ? -12.363 3.615 -5.070 1.00 94.44 75 GLU A CA 1
ATOM 588 C C . GLU A 1 75 ? -12.188 3.142 -3.623 1.00 94.44 75 GLU A C 1
ATOM 590 O O . GLU A 1 75 ? -12.492 1.986 -3.320 1.00 94.44 75 GLU A O 1
ATOM 595 N N . MET A 1 76 ? -11.792 4.029 -2.702 1.00 92.31 76 MET A N 1
ATOM 596 C CA . MET A 1 76 ? -11.710 3.700 -1.273 1.00 92.31 76 MET A CA 1
ATOM 597 C C . MET A 1 76 ? -13.062 3.229 -0.721 1.00 92.31 76 MET A C 1
ATOM 599 O O . MET A 1 76 ? -13.124 2.223 -0.014 1.00 92.31 76 MET A O 1
ATOM 603 N N . ME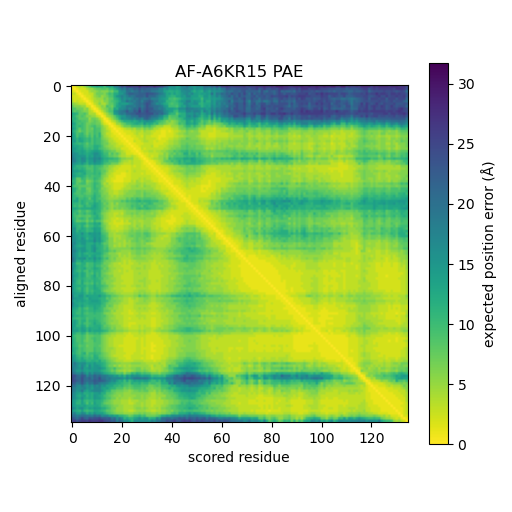T A 1 77 ? -14.154 3.912 -1.070 1.00 92.44 77 MET A N 1
ATOM 604 C CA . MET A 1 77 ? -15.500 3.530 -0.634 1.00 92.44 77 MET A CA 1
ATOM 605 C C . MET A 1 77 ? -15.972 2.212 -1.259 1.00 92.44 77 MET A C 1
ATOM 607 O O . MET A 1 77 ? -16.605 1.407 -0.576 1.00 92.44 77 MET A O 1
ATOM 611 N N . MET A 1 78 ? -15.636 1.952 -2.526 1.00 94.81 78 MET A N 1
ATOM 612 C CA . MET A 1 78 ? -15.936 0.671 -3.174 1.00 94.81 78 MET A CA 1
ATOM 613 C C . MET A 1 78 ? -15.211 -0.492 -2.491 1.00 94.81 78 MET A C 1
ATOM 615 O O . MET A 1 78 ? -15.811 -1.549 -2.310 1.00 94.81 78 MET A O 1
ATOM 619 N N . LEU A 1 79 ? -13.960 -0.303 -2.056 1.00 93.38 79 LEU A N 1
ATOM 620 C CA . LEU A 1 79 ? -13.224 -1.317 -1.293 1.00 93.38 79 LEU A CA 1
ATOM 621 C C . LEU A 1 79 ? -13.875 -1.607 0.064 1.00 93.38 79 LEU A C 1
ATOM 623 O O . LEU A 1 79 ? -13.987 -2.769 0.453 1.00 93.38 79 LEU A O 1
ATOM 627 N N . VAL A 1 80 ? -14.327 -0.567 0.768 1.00 92.56 80 VAL A N 1
ATOM 628 C CA . VAL A 1 80 ? -15.033 -0.712 2.051 1.00 92.56 80 VAL A CA 1
ATOM 629 C C . VAL A 1 80 ? -16.303 -1.545 1.879 1.00 92.56 80 VAL A C 1
ATOM 631 O O . VAL A 1 80 ? -16.539 -2.465 2.657 1.00 92.56 80 VAL A O 1
ATOM 634 N N . GLU A 1 81 ? -17.105 -1.252 0.853 1.00 93.06 81 GLU A N 1
ATOM 635 C CA . GLU A 1 81 ? -18.339 -2.001 0.597 1.00 93.06 81 GLU A CA 1
ATOM 636 C C . GLU A 1 81 ? -18.052 -3.425 0.099 1.00 93.06 81 GLU A C 1
ATOM 638 O O . GLU A 1 81 ? -18.748 -4.352 0.499 1.00 93.06 81 GLU A O 1
ATOM 643 N N . PHE A 1 82 ? -17.005 -3.628 -0.709 1.00 94.31 82 PHE A N 1
ATOM 644 C CA . PHE A 1 82 ? -16.622 -4.952 -1.210 1.00 94.31 82 PHE A CA 1
ATOM 645 C C . PHE A 1 82 ? -16.293 -5.934 -0.078 1.00 94.31 82 PHE A C 1
ATOM 647 O O . PHE A 1 82 ? -16.756 -7.072 -0.102 1.00 94.31 82 PHE A O 1
ATOM 654 N N . TYR A 1 83 ? -15.524 -5.501 0.926 1.00 93.00 83 TYR A N 1
ATOM 655 C CA . TYR A 1 83 ? -15.144 -6.356 2.058 1.00 93.00 83 TYR A CA 1
ATOM 656 C C . TYR A 1 83 ? -16.171 -6.374 3.196 1.00 93.00 83 TYR A C 1
ATOM 658 O O . TYR A 1 83 ? -15.964 -7.034 4.215 1.00 93.00 83 TYR A O 1
ATOM 666 N N . LYS A 1 84 ? -17.292 -5.666 3.068 1.00 90.38 84 LYS A N 1
ATOM 667 C CA . LYS A 1 84 ? -18.304 -5.597 4.120 1.00 90.38 84 LYS A CA 1
ATOM 668 C C . LYS A 1 84 ? -18.927 -6.970 4.366 1.00 90.38 84 LYS A C 1
ATOM 670 O O . LYS A 1 84 ? -19.581 -7.542 3.498 1.00 90.38 84 LYS A O 1
ATOM 675 N N . GLY A 1 85 ? -18.731 -7.495 5.574 1.00 87.12 85 GLY A N 1
ATOM 676 C CA . GLY A 1 85 ? -19.170 -8.844 5.941 1.00 87.12 85 GLY A CA 1
ATOM 677 C C . GLY A 1 85 ? -18.341 -9.973 5.317 1.00 87.12 85 GLY A C 1
ATOM 678 O O . GLY A 1 85 ? -18.705 -11.138 5.475 1.00 87.12 85 GLY A O 1
ATOM 679 N N . ALA A 1 86 ? -17.239 -9.658 4.629 1.00 93.06 86 ALA A N 1
ATOM 680 C CA . ALA A 1 86 ? -16.320 -10.660 4.113 1.00 93.06 86 ALA A CA 1
ATOM 681 C C . ALA A 1 86 ? -15.528 -11.306 5.270 1.00 93.06 86 ALA A C 1
ATOM 683 O O . ALA A 1 86 ? -15.137 -10.614 6.214 1.00 93.06 86 ALA A O 1
ATOM 684 N N . PRO A 1 87 ? -15.275 -12.627 5.234 1.00 92.69 87 PRO A N 1
ATOM 685 C CA . PRO A 1 87 ? -14.594 -13.335 6.323 1.00 92.69 87 PRO A CA 1
ATOM 686 C C . PRO A 1 87 ? -13.111 -12.960 6.460 1.00 92.69 87 PRO A C 1
ATOM 688 O O . PRO A 1 87 ? -12.512 -13.194 7.507 1.00 92.69 87 PRO A O 1
ATOM 691 N N . ASP A 1 88 ? -12.520 -12.408 5.403 1.00 91.56 88 ASP A N 1
ATOM 692 C CA . ASP A 1 88 ? -11.142 -11.930 5.321 1.00 91.56 88 ASP A CA 1
ATOM 693 C C . ASP A 1 88 ? -11.014 -10.417 5.557 1.00 91.56 88 ASP A C 1
ATOM 695 O O . ASP A 1 88 ? -9.912 -9.871 5.461 1.00 91.56 88 ASP A O 1
ATOM 699 N N . LEU A 1 89 ? -12.112 -9.735 5.910 1.00 91.69 89 LEU A N 1
ATOM 700 C CA . LEU A 1 89 ? -12.061 -8.343 6.332 1.00 91.69 89 LEU A CA 1
ATOM 701 C C . LEU A 1 89 ? -11.119 -8.202 7.533 1.00 91.69 89 LEU A C 1
ATOM 703 O O . LEU A 1 89 ? -11.231 -8.898 8.546 1.00 91.69 89 LEU A O 1
ATOM 707 N N . VAL A 1 90 ? -10.196 -7.249 7.426 1.00 91.94 90 VAL A N 1
ATOM 708 C CA . VAL A 1 90 ? -9.302 -6.897 8.526 1.00 91.94 90 VAL A CA 1
ATOM 709 C C . VAL A 1 90 ? -10.136 -6.427 9.711 1.00 91.94 90 VAL A C 1
ATOM 711 O O . VAL A 1 90 ? -10.943 -5.505 9.607 1.00 91.94 90 VAL A O 1
ATOM 714 N N . LYS A 1 91 ? -9.894 -7.024 10.874 1.00 92.38 91 LYS A N 1
ATOM 715 C CA . LYS A 1 91 ? -10.544 -6.619 12.116 1.00 92.38 91 LYS A CA 1
ATOM 716 C C . LYS A 1 91 ? -9.889 -5.354 12.653 1.00 92.38 91 LYS A C 1
ATOM 718 O O . LYS A 1 91 ? -8.990 -5.390 13.489 1.00 92.38 91 LYS A O 1
ATOM 723 N N . PHE A 1 92 ? -10.329 -4.216 12.135 1.00 93.62 92 PHE A N 1
ATOM 724 C CA . PHE A 1 92 ? -9.712 -2.915 12.382 1.00 93.62 92 PHE A CA 1
ATOM 725 C C . PHE A 1 92 ? -9.690 -2.495 13.860 1.00 93.62 92 PHE A C 1
ATOM 727 O O . PHE A 1 92 ? -8.822 -1.710 14.243 1.00 9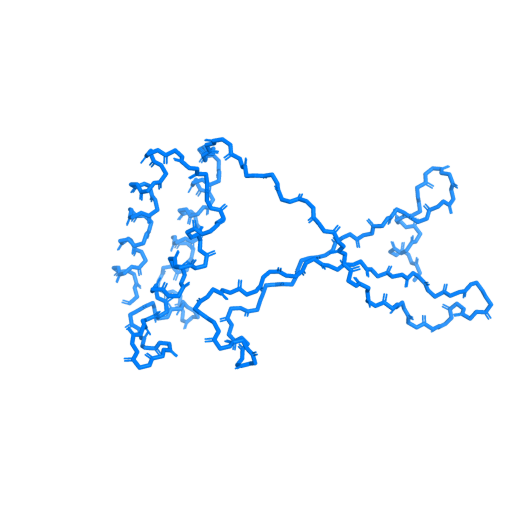3.62 92 PHE A O 1
ATOM 734 N N . GLN A 1 93 ? -10.595 -3.030 14.685 1.00 93.19 93 GLN A N 1
ATOM 735 C CA . GLN A 1 93 ? -10.645 -2.779 16.129 1.00 93.19 93 GLN A CA 1
ATOM 736 C C . GLN A 1 93 ? -9.696 -3.665 16.955 1.00 93.19 93 GLN A C 1
ATOM 738 O O . GLN A 1 93 ? -9.468 -3.372 18.128 1.00 93.19 93 GLN A O 1
ATOM 743 N N . GLU A 1 94 ? -9.132 -4.734 16.383 1.00 94.19 94 GLU A N 1
ATOM 744 C CA . GLU A 1 94 ? -8.173 -5.577 17.101 1.00 94.19 94 GLU A CA 1
ATOM 745 C C . GLU A 1 94 ? -6.828 -4.860 17.292 1.00 94.19 94 GLU A C 1
ATOM 747 O O . GLU A 1 94 ? -6.410 -4.015 16.490 1.00 94.19 94 GLU A O 1
ATOM 752 N N . ALA A 1 95 ? -6.142 -5.215 18.380 1.00 93.25 95 ALA A N 1
ATOM 753 C CA . ALA A 1 95 ? -4.821 -4.693 18.694 1.00 93.25 95 ALA A CA 1
ATOM 754 C C . ALA A 1 95 ? -3.793 -5.173 17.659 1.00 93.25 95 ALA A C 1
ATOM 756 O O . ALA A 1 95 ? -3.613 -6.373 17.449 1.00 93.25 95 ALA A O 1
ATOM 757 N N . TRP A 1 96 ? -3.090 -4.224 17.042 1.00 90.25 96 TRP A N 1
ATOM 758 C CA . TRP A 1 96 ? -1.895 -4.502 16.247 1.00 90.25 96 TRP A CA 1
ATOM 759 C C . TRP A 1 96 ? -0.640 -4.508 17.132 1.00 90.25 96 TRP A C 1
ATOM 761 O O . TRP A 1 96 ? 0.253 -5.337 16.954 1.00 90.25 96 TRP A O 1
ATOM 771 N N . SER A 1 97 ? -0.580 -3.589 18.097 1.00 89.94 97 SER A N 1
ATOM 772 C CA . SER A 1 97 ? 0.452 -3.498 19.132 1.00 89.94 97 SER A CA 1
ATOM 773 C C . SER A 1 97 ? -0.201 -3.161 20.483 1.00 89.94 97 SER A C 1
ATOM 775 O O . SER A 1 97 ? -1.395 -2.857 20.510 1.00 89.94 97 SER A O 1
ATOM 777 N N . PRO A 1 98 ? 0.531 -3.200 21.616 1.00 90.62 98 PRO A N 1
ATOM 778 C CA . PRO A 1 98 ? -0.043 -2.893 22.932 1.00 90.62 98 PRO A CA 1
ATOM 779 C C . PRO A 1 98 ? -0.725 -1.519 23.029 1.00 90.62 98 PRO A C 1
ATOM 781 O O . PRO A 1 98 ? -1.608 -1.331 23.859 1.00 90.62 98 PRO A O 1
ATOM 784 N N . GLU A 1 99 ? -0.320 -0.572 22.183 1.00 92.25 99 GLU A N 1
ATOM 785 C CA . GLU A 1 99 ? -0.774 0.821 22.211 1.00 92.25 99 GLU A CA 1
ATOM 786 C C . GLU A 1 99 ? -1.710 1.177 21.044 1.00 92.25 99 GLU A C 1
ATOM 788 O O . GLU A 1 99 ? -2.370 2.211 21.092 1.00 92.25 99 GLU A O 1
ATOM 793 N N . HIS A 1 100 ? -1.771 0.349 19.992 1.00 92.31 100 HIS A N 1
ATOM 794 C CA . HIS A 1 100 ? -2.405 0.720 18.724 1.00 92.31 100 HIS A CA 1
ATOM 795 C C . HIS A 1 100 ? -3.241 -0.415 18.128 1.00 92.31 100 HIS A C 1
ATOM 797 O O . HIS A 1 100 ? -2.815 -1.573 18.076 1.00 92.31 100 HIS A O 1
ATOM 803 N N . THR A 1 101 ? -4.407 -0.066 17.586 1.00 94.06 101 THR A N 1
ATOM 804 C CA . THR A 1 101 ? -5.239 -0.973 16.781 1.00 94.06 101 THR A CA 1
ATOM 805 C C . THR A 1 101 ? -4.750 -1.065 15.333 1.00 94.06 101 THR A C 1
ATOM 807 O O . THR A 1 101 ? -3.942 -0.251 14.871 1.00 94.06 101 THR A O 1
ATOM 810 N N . TYR A 1 102 ? -5.267 -2.031 14.571 1.00 92.94 102 TYR A N 1
ATOM 811 C CA . TYR A 1 102 ? -5.044 -2.078 13.121 1.00 92.94 102 TYR A CA 1
ATOM 812 C C . TYR A 1 102 ? -5.544 -0.820 12.404 1.00 92.94 102 TYR A C 1
ATOM 814 O O . TYR A 1 102 ? -4.919 -0.380 11.435 1.00 92.94 102 TYR A O 1
ATOM 822 N N . LEU A 1 103 ? -6.626 -0.202 12.883 1.00 93.94 103 LEU A N 1
ATOM 823 C CA . LEU A 1 103 ? -7.079 1.071 12.334 1.00 93.94 103 LEU A CA 1
ATOM 824 C C . LEU A 1 103 ? -6.091 2.205 12.608 1.00 93.94 103 LEU A C 1
ATOM 826 O O . LEU A 1 103 ? -5.835 3.016 11.720 1.00 93.94 103 LEU A O 1
ATOM 830 N N . ASP A 1 104 ? -5.527 2.269 13.814 1.00 92.75 104 ASP A N 1
ATOM 831 C CA . ASP A 1 104 ? -4.524 3.286 14.144 1.00 92.75 104 ASP A CA 1
ATOM 832 C C . ASP A 1 104 ? -3.288 3.114 13.261 1.00 92.75 104 ASP A C 1
ATOM 834 O O . ASP A 1 104 ? -2.781 4.091 12.707 1.00 92.75 104 ASP A O 1
ATOM 838 N N . LYS A 1 105 ? -2.863 1.865 13.027 1.00 92.19 105 LYS A N 1
ATOM 839 C CA . LYS A 1 105 ? -1.789 1.552 12.078 1.00 92.19 105 LYS A CA 1
ATOM 840 C C . LYS A 1 105 ? -2.082 2.079 10.671 1.00 92.19 105 LYS A C 1
ATOM 842 O O . LYS A 1 105 ? -1.206 2.684 10.047 1.00 92.19 105 LYS A O 1
ATOM 847 N N . LEU A 1 106 ? -3.299 1.861 10.165 1.00 91.75 106 LEU A N 1
ATOM 848 C CA . LEU A 1 106 ? -3.721 2.364 8.855 1.00 91.75 106 LEU A CA 1
ATOM 849 C C . LEU A 1 106 ? -3.652 3.896 8.810 1.00 91.75 106 LEU A C 1
ATOM 851 O O . LEU A 1 106 ? -3.038 4.449 7.901 1.00 91.75 106 LEU A O 1
ATOM 855 N N . LYS A 1 107 ? -4.209 4.576 9.817 1.00 91.38 107 LYS A N 1
ATOM 856 C CA . LYS A 1 107 ? -4.194 6.044 9.912 1.00 91.38 107 LYS A CA 1
ATOM 857 C C . LYS A 1 107 ? -2.777 6.607 9.927 1.00 91.38 107 LYS A C 1
ATOM 859 O O . LYS A 1 107 ? -2.478 7.501 9.143 1.00 91.38 107 LYS A O 1
ATOM 864 N N . MET A 1 108 ? -1.898 6.059 10.766 1.00 91.31 108 MET A N 1
ATOM 865 C CA . MET A 1 108 ? -0.497 6.486 10.836 1.00 91.31 108 MET A CA 1
ATOM 866 C C . MET A 1 108 ? 0.220 6.260 9.500 1.00 91.31 108 MET A C 1
ATOM 868 O O . MET A 1 108 ? 0.924 7.144 9.026 1.00 91.31 108 MET A O 1
ATOM 872 N N . SER A 1 109 ? -0.034 5.124 8.839 1.00 90.44 109 SER A N 1
ATOM 873 C CA . SER A 1 109 ? 0.538 4.813 7.519 1.00 90.44 109 SER A CA 1
ATOM 874 C C . SER A 1 109 ? 0.080 5.764 6.405 1.00 90.44 109 SER A C 1
ATOM 876 O O . SER A 1 109 ? 0.792 5.916 5.412 1.00 90.44 109 SER A O 1
ATOM 878 N N . LEU A 1 110 ? -1.110 6.359 6.532 1.00 88.12 110 LEU A N 1
ATOM 879 C CA . LEU A 1 110 ? -1.660 7.310 5.565 1.00 88.12 110 LEU A CA 1
ATOM 880 C C . LEU A 1 110 ? -1.254 8.755 5.873 1.00 88.12 110 LEU A C 1
ATOM 882 O O . LEU A 1 110 ? -1.030 9.518 4.939 1.00 88.12 110 LEU A O 1
ATOM 886 N N . ALA A 1 111 ? -1.100 9.125 7.146 1.00 85.44 111 ALA A N 1
ATOM 887 C CA . ALA A 1 111 ? -0.849 10.505 7.571 1.00 85.44 111 ALA A CA 1
ATOM 888 C C . ALA A 1 111 ? 0.385 11.149 6.909 1.00 85.44 111 ALA A C 1
ATOM 890 O O . ALA A 1 111 ? 0.362 12.332 6.575 1.00 85.44 111 ALA A O 1
ATOM 891 N N . SER A 1 112 ? 1.454 10.379 6.674 1.00 80.00 112 SER A N 1
ATOM 892 C CA . SER A 1 112 ? 2.673 10.858 6.002 1.00 80.00 112 SER A CA 1
ATOM 893 C C . SER A 1 112 ? 2.562 10.903 4.468 1.00 80.00 112 SER A C 1
ATOM 895 O O . SER A 1 112 ? 3.456 11.417 3.791 1.00 80.00 112 SER A O 1
ATOM 897 N N . ARG A 1 113 ? 1.471 10.379 3.896 1.00 83.44 113 ARG A N 1
ATOM 898 C CA . ARG A 1 113 ? 1.307 10.112 2.453 1.00 83.44 113 ARG A CA 1
ATOM 899 C C . ARG A 1 113 ? 0.109 10.804 1.822 1.00 83.44 113 ARG A C 1
ATOM 901 O O . ARG A 1 113 ? -0.017 10.795 0.603 1.00 83.44 113 ARG A O 1
ATOM 908 N N . THR A 1 114 ? -0.765 11.387 2.628 1.00 82.19 114 THR A N 1
ATOM 909 C CA . THR A 1 114 ? -1.968 12.059 2.148 1.00 82.19 114 THR A CA 1
ATOM 910 C C . THR A 1 114 ? -1.692 13.521 1.800 1.00 82.19 114 THR A C 1
ATOM 912 O O . THR A 1 114 ? -0.807 14.137 2.403 1.00 82.19 114 THR A O 1
ATOM 915 N N . PRO A 1 115 ? -2.455 14.104 0.858 1.00 84.94 115 PRO A N 1
ATOM 916 C CA . PRO A 1 115 ? -2.416 15.536 0.581 1.00 84.94 115 PRO A CA 1
ATOM 917 C C . PRO A 1 115 ? -2.595 16.373 1.854 1.00 84.94 115 PRO A C 1
ATOM 919 O O . PRO A 1 115 ? -3.354 16.000 2.748 1.00 84.94 115 PRO A O 1
ATOM 922 N N . LYS A 1 116 ? -1.932 17.532 1.922 1.00 76.50 116 LYS A N 1
ATOM 923 C CA . LYS A 1 116 ? -1.969 18.437 3.091 1.00 76.50 116 LYS A CA 1
ATOM 924 C C . LYS A 1 116 ? -3.234 19.301 3.186 1.00 76.50 116 LYS A C 1
ATOM 926 O O . LYS A 1 116 ? -3.319 20.160 4.061 1.00 76.50 116 LYS A O 1
ATOM 931 N N . ASP A 1 117 ? -4.182 19.120 2.273 1.00 79.31 117 ASP A N 1
ATOM 932 C CA . ASP A 1 117 ? -5.430 19.875 2.256 1.00 79.31 117 ASP A CA 1
ATOM 933 C C . ASP A 1 117 ? -6.320 19.556 3.475 1.00 79.31 117 ASP A C 1
ATOM 935 O O . ASP A 1 117 ? -6.408 18.411 3.924 1.00 79.31 117 ASP A O 1
ATOM 939 N N . GLN A 1 118 ? -7.015 20.569 4.001 1.00 66.19 118 GLN A N 1
ATOM 940 C CA . GLN A 1 118 ? -7.880 20.420 5.178 1.00 66.19 118 GLN A CA 1
ATOM 941 C C . GLN A 1 118 ? -9.090 19.512 4.908 1.00 66.19 118 GLN A C 1
ATOM 943 O O . GLN A 1 118 ? -9.543 18.816 5.819 1.00 66.19 118 GLN A O 1
ATOM 948 N N . GLY A 1 119 ? -9.590 19.459 3.667 1.00 75.00 119 GLY A N 1
ATOM 949 C CA . GLY A 1 119 ? -10.701 18.582 3.291 1.00 75.00 119 GLY A CA 1
ATOM 950 C C . GLY A 1 119 ? -10.349 17.095 3.378 1.00 75.00 119 GLY A C 1
ATOM 951 O O . GLY A 1 119 ? -11.212 16.265 3.669 1.00 75.00 119 GLY A O 1
ATOM 952 N N . MET A 1 120 ? -9.070 16.752 3.204 1.00 78.12 120 MET A N 1
ATOM 953 C CA . MET A 1 120 ? -8.594 15.367 3.202 1.00 78.12 120 MET A CA 1
ATOM 954 C C . MET A 1 120 ? -8.735 14.695 4.575 1.00 78.12 120 MET A C 1
ATOM 956 O O . MET A 1 120 ? -9.165 13.546 4.666 1.00 78.12 120 MET A O 1
ATOM 960 N N . CYS A 1 121 ? -8.431 15.420 5.655 1.00 78.12 121 CYS A N 1
ATOM 961 C CA . CYS A 1 121 ? -8.534 14.879 7.011 1.00 78.12 121 CYS A CA 1
ATOM 962 C C . CYS A 1 121 ? -9.963 14.386 7.302 1.00 78.12 121 CYS A C 1
ATOM 964 O O . CYS A 1 121 ? -10.161 13.239 7.700 1.00 78.12 121 CYS A O 1
ATOM 966 N N . HIS A 1 122 ? -10.965 15.208 6.979 1.00 81.75 122 HIS A N 1
ATOM 967 C CA . HIS A 1 122 ? -12.374 14.870 7.181 1.00 81.75 122 HIS A CA 1
ATOM 968 C C . HIS A 1 122 ? -12.833 13.673 6.345 1.00 81.75 122 HIS A C 1
ATOM 970 O O . HIS A 1 122 ? -13.573 12.820 6.833 1.00 81.75 122 HIS A O 1
ATOM 976 N N . VAL A 1 123 ? -12.385 13.580 5.094 1.00 85.06 123 VAL A N 1
ATOM 977 C CA . VAL A 1 123 ? -12.733 12.460 4.211 1.00 85.06 123 VAL A CA 1
ATOM 978 C C . VAL A 1 123 ? -12.144 11.142 4.729 1.00 85.06 123 VAL A C 1
ATOM 980 O O . VAL A 1 123 ? -12.846 10.133 4.798 1.00 85.06 123 VAL A O 1
ATOM 983 N N . LEU A 1 124 ? -10.881 11.132 5.159 1.00 85.31 124 LEU A N 1
ATOM 984 C CA . LEU A 1 124 ? -10.266 9.925 5.724 1.00 85.31 124 LEU A CA 1
ATOM 985 C C . LEU A 1 124 ? -10.895 9.525 7.057 1.00 85.31 124 LEU A C 1
ATOM 987 O O . LEU A 1 124 ? -11.040 8.333 7.332 1.00 85.31 124 LEU A O 1
ATOM 991 N N . GLU A 1 125 ? -11.298 10.495 7.878 1.00 87.31 125 GLU A N 1
ATOM 992 C CA . GLU A 1 125 ? -12.061 10.237 9.100 1.00 87.31 125 GLU A CA 1
ATOM 993 C C . GLU A 1 125 ? -13.392 9.544 8.800 1.00 87.31 125 GLU A C 1
ATOM 995 O O . GLU A 1 125 ? -13.743 8.586 9.494 1.00 87.31 125 GLU A O 1
ATOM 1000 N N . GLN A 1 126 ? -14.101 9.969 7.749 1.00 88.56 126 GLN A N 1
ATOM 1001 C CA . GLN A 1 126 ? -15.333 9.318 7.300 1.00 88.56 126 GLN A CA 1
ATOM 1002 C C . GLN A 1 126 ? -15.073 7.872 6.873 1.00 88.56 126 GLN A C 1
ATOM 1004 O O . GLN A 1 126 ? -15.726 6.968 7.396 1.00 88.56 126 GLN A O 1
ATOM 1009 N N . VAL A 1 127 ? -14.081 7.629 6.009 1.00 90.44 127 VAL A N 1
ATOM 1010 C CA . VAL A 1 127 ? -13.708 6.267 5.580 1.00 90.44 127 VAL A CA 1
ATOM 1011 C C . VAL A 1 127 ? -13.350 5.397 6.790 1.00 90.44 127 VAL A C 1
ATOM 1013 O O . VAL A 1 127 ? -13.870 4.292 6.945 1.00 90.44 127 VAL A O 1
ATOM 1016 N N . CYS A 1 128 ? -12.527 5.910 7.708 1.00 91.88 128 CYS A N 1
ATOM 1017 C CA . CYS A 1 128 ? -12.155 5.197 8.932 1.00 91.88 128 CYS A CA 1
ATOM 1018 C C . CYS A 1 128 ? -13.357 4.907 9.841 1.00 91.88 128 CYS A C 1
ATOM 1020 O O . CYS A 1 128 ? -13.379 3.874 10.508 1.00 91.88 128 CYS A O 1
ATOM 1022 N N . SER A 1 129 ? -14.341 5.807 9.903 1.00 91.12 129 SER A N 1
ATOM 1023 C CA . SER A 1 129 ? -15.576 5.603 10.668 1.00 91.12 129 SER A CA 1
ATOM 1024 C C . SER A 1 129 ? -16.393 4.443 10.102 1.00 91.12 129 SER A C 1
ATOM 1026 O O . SER A 1 129 ? -16.853 3.594 10.865 1.00 91.12 129 SER A O 1
ATOM 1028 N N . VAL A 1 130 ? -16.507 4.349 8.774 1.00 91.50 130 VAL A N 1
ATOM 1029 C CA . VAL A 1 130 ? -17.201 3.225 8.127 1.00 91.50 130 VAL A CA 1
ATOM 1030 C C . VAL A 1 130 ? -16.451 1.914 8.368 1.00 91.50 130 VAL A C 1
ATOM 1032 O O . VAL A 1 130 ? -17.072 0.925 8.753 1.00 91.50 130 VAL A O 1
ATOM 1035 N N . LEU A 1 131 ? -15.118 1.912 8.245 1.00 91.75 131 LEU A N 1
ATOM 1036 C CA . LEU A 1 131 ? -14.298 0.730 8.542 1.00 91.75 131 LEU A CA 1
ATOM 1037 C C . LEU A 1 131 ? -14.462 0.247 9.989 1.00 91.75 131 LEU A C 1
ATOM 1039 O O . LEU A 1 131 ? -14.513 -0.957 10.210 1.00 91.75 131 LEU A O 1
ATOM 1043 N N . LYS A 1 132 ? -14.605 1.159 10.964 1.00 88.19 132 LYS A N 1
ATOM 1044 C CA . LYS A 1 132 ? -14.904 0.790 12.361 1.00 88.19 132 LYS A CA 1
ATOM 1045 C C . LYS A 1 132 ? -16.261 0.112 12.528 1.00 88.19 132 LYS A C 1
ATOM 1047 O O . LYS A 1 132 ? -16.392 -0.751 13.383 1.00 88.19 132 LYS A O 1
ATOM 1052 N N . GLN A 1 133 ? -17.275 0.553 11.786 1.00 82.44 133 GLN A N 1
ATOM 1053 C CA . GLN A 1 133 ? -18.640 0.026 11.903 1.00 82.44 133 GLN A CA 1
ATOM 1054 C C . GLN A 1 133 ? -18.798 -1.334 11.215 1.00 82.44 133 GLN A C 1
ATOM 1056 O O . GLN A 1 133 ? -19.656 -2.118 11.610 1.00 82.44 133 GLN A O 1
ATOM 1061 N N . GLY A 1 134 ? -17.999 -1.595 10.175 1.00 72.25 134 GLY A N 1
ATOM 1062 C CA . GLY A 1 134 ? -18.033 -2.842 9.410 1.00 72.25 134 GLY A CA 1
ATOM 1063 C C . GLY A 1 134 ? -17.219 -3.995 10.005 1.00 72.25 134 GLY A C 1
ATOM 1064 O O . GLY A 1 134 ? -17.377 -5.118 9.531 1.00 72.25 134 GLY A O 1
ATOM 1065 N N . SER A 1 135 ? -16.362 -3.725 10.999 1.00 62.88 135 SER A N 1
ATOM 1066 C CA . SER A 1 135 ? -15.441 -4.689 11.627 1.00 62.88 135 SER A CA 1
ATOM 1067 C C . SER A 1 135 ? -15.869 -5.139 13.017 1.00 62.88 135 SER A C 1
ATOM 1069 O O . SER A 1 135 ? -16.146 -4.230 13.837 1.00 62.88 135 SER A O 1
#